Protein AF-A0A3D9L2C6-F1 (afdb_monomer)

Structure (mmCIF, N/CA/C/O backbone):
data_AF-A0A3D9L2C6-F1
#
_entry.id   AF-A0A3D9L2C6-F1
#
loop_
_atom_site.group_PDB
_a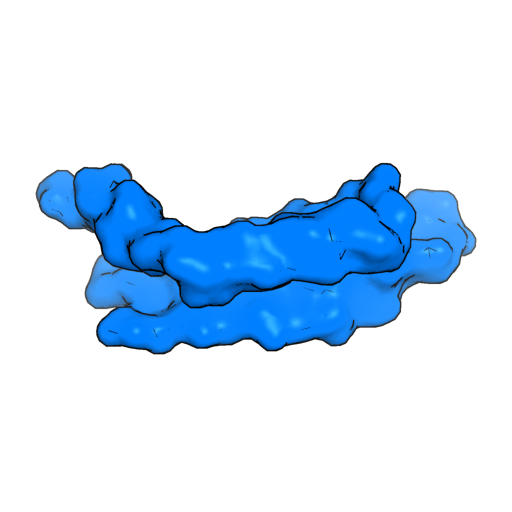tom_site.id
_atom_site.type_symbol
_atom_site.label_atom_id
_atom_site.label_alt_id
_atom_site.label_comp_id
_atom_site.label_asym_id
_atom_site.label_entity_id
_atom_site.label_seq_id
_atom_site.pdbx_PDB_ins_code
_atom_site.Cartn_x
_atom_site.Cartn_y
_atom_site.Cartn_z
_atom_site.occupancy
_atom_site.B_iso_or_equiv
_atom_site.auth_seq_id
_atom_site.auth_comp_id
_atom_site.auth_asym_id
_atom_site.auth_atom_id
_atom_site.pdbx_PDB_model_num
ATOM 1 N N . MET A 1 1 ? -6.089 5.309 16.269 1.00 66.44 1 MET A N 1
ATOM 2 C CA . MET A 1 1 ? -5.583 4.553 15.103 1.00 66.44 1 MET A CA 1
ATOM 3 C C . MET A 1 1 ? -4.521 5.394 14.415 1.00 66.44 1 MET A C 1
ATOM 5 O O . MET A 1 1 ? -4.781 6.570 14.187 1.00 66.44 1 MET A O 1
ATOM 9 N N . LYS A 1 2 ? -3.332 4.840 14.156 1.00 68.00 2 LYS A N 1
ATOM 10 C CA . LYS A 1 2 ? -2.243 5.528 13.444 1.00 68.00 2 LYS A CA 1
ATOM 11 C C . LYS A 1 2 ? -1.879 4.701 12.209 1.00 68.00 2 LYS A C 1
ATOM 13 O O . LYS A 1 2 ? -1.659 3.497 12.333 1.00 68.00 2 LYS A O 1
ATOM 18 N N . GLY A 1 3 ? -1.891 5.341 11.043 1.00 74.38 3 GLY A N 1
ATOM 19 C CA . GLY A 1 3 ? -1.421 4.776 9.780 1.00 74.38 3 GLY A CA 1
ATOM 20 C C . GLY A 1 3 ? -0.112 5.444 9.376 1.00 74.38 3 GLY A C 1
ATOM 21 O O . GLY A 1 3 ? 0.092 6.620 9.675 1.00 74.38 3 GLY A O 1
ATOM 22 N N . TYR A 1 4 ? 0.763 4.692 8.724 1.00 82.81 4 TYR A N 1
ATOM 23 C CA . TYR A 1 4 ? 2.090 5.128 8.309 1.00 82.81 4 TYR A CA 1
ATOM 24 C C . TYR A 1 4 ? 2.283 4.800 6.830 1.00 82.81 4 TYR A C 1
ATOM 26 O O . TYR A 1 4 ? 1.888 3.725 6.375 1.00 82.81 4 TYR A O 1
ATOM 34 N N . ILE A 1 5 ? 2.880 5.736 6.097 1.00 83.75 5 ILE A N 1
ATOM 35 C CA . ILE A 1 5 ? 3.228 5.590 4.684 1.00 83.75 5 ILE A CA 1
ATOM 36 C C . ILE A 1 5 ? 4.712 5.886 4.546 1.00 83.75 5 ILE A C 1
ATOM 38 O O . ILE A 1 5 ? 5.186 6.897 5.066 1.00 83.75 5 ILE A O 1
ATOM 42 N N . TRP A 1 6 ? 5.433 5.033 3.831 1.00 87.62 6 TRP A N 1
ATOM 43 C CA . TRP A 1 6 ? 6.813 5.298 3.450 1.00 87.62 6 TRP A CA 1
ATOM 44 C C . TRP A 1 6 ? 7.108 4.744 2.063 1.00 87.62 6 TRP A C 1
ATOM 46 O O . TRP A 1 6 ? 6.491 3.782 1.603 1.00 87.62 6 TRP A O 1
ATOM 56 N N . TYR A 1 7 ? 8.076 5.375 1.409 1.00 84.19 7 TYR A N 1
ATOM 57 C CA . TYR A 1 7 ? 8.655 4.872 0.175 1.00 84.19 7 TYR A CA 1
ATOM 58 C C . TYR A 1 7 ? 9.846 3.989 0.517 1.00 84.19 7 TYR A C 1
ATOM 60 O O . TYR A 1 7 ? 10.610 4.287 1.439 1.00 84.19 7 TYR A O 1
ATOM 68 N N . HIS A 1 8 ? 10.001 2.902 -0.220 1.00 83.31 8 HIS A N 1
ATOM 69 C CA . HIS A 1 8 ? 11.118 1.990 -0.064 1.00 83.31 8 HIS A CA 1
ATOM 70 C C . HIS A 1 8 ? 11.669 1.628 -1.437 1.00 83.31 8 HIS A C 1
ATOM 72 O O . HIS A 1 8 ? 10.899 1.330 -2.345 1.00 83.31 8 HIS A O 1
ATOM 78 N N . LYS A 1 9 ? 12.994 1.640 -1.584 1.00 79.88 9 LYS A N 1
ATOM 79 C CA . LYS A 1 9 ? 13.655 1.052 -2.749 1.00 79.88 9 LYS A CA 1
ATOM 80 C C . LYS A 1 9 ? 13.965 -0.400 -2.445 1.00 79.88 9 LYS A C 1
ATOM 82 O O . LYS A 1 9 ? 14.602 -0.683 -1.435 1.00 79.88 9 LYS A O 1
ATOM 87 N N . GLY A 1 10 ? 13.508 -1.296 -3.305 1.00 79.56 10 GLY A N 1
ATOM 88 C CA . GLY A 1 10 ? 13.738 -2.730 -3.175 1.00 79.56 10 GLY A CA 1
ATOM 89 C C . GLY A 1 10 ? 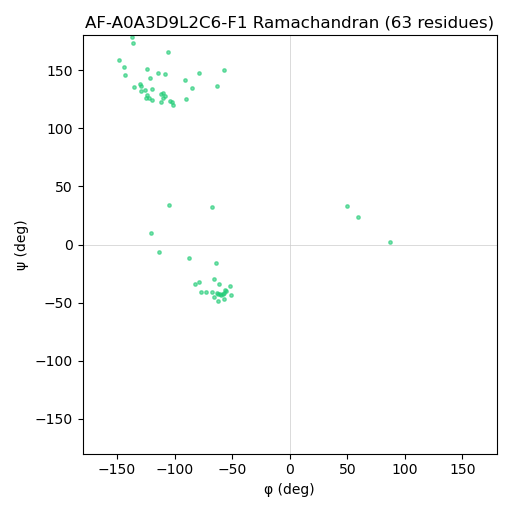14.107 -3.359 -4.511 1.00 79.56 10 GLY A C 1
ATOM 90 O O . GLY A 1 10 ? 14.137 -2.685 -5.537 1.00 79.56 10 GLY A O 1
ATOM 91 N N . ILE A 1 11 ? 14.369 -4.664 -4.496 1.00 76.06 11 ILE A N 1
ATOM 92 C CA . ILE A 1 11 ? 14.623 -5.438 -5.712 1.00 76.06 11 ILE A CA 1
ATOM 93 C C . ILE A 1 11 ? 13.352 -6.208 -6.064 1.00 76.06 11 ILE A C 1
ATOM 95 O O . ILE A 1 11 ? 12.898 -7.046 -5.284 1.00 76.06 11 ILE A O 1
ATOM 99 N N . GLN A 1 12 ? 12.803 -5.948 -7.248 1.00 73.94 12 GLN A N 1
ATOM 100 C CA . GLN A 1 12 ? 11.734 -6.736 -7.854 1.00 73.94 12 GLN A CA 1
ATOM 101 C C . GLN A 1 12 ? 12.305 -7.448 -9.082 1.00 73.94 12 GLN A C 1
ATOM 103 O O . GLN A 1 12 ? 12.860 -6.800 -9.964 1.00 73.94 12 GLN A O 1
ATOM 108 N N . PHE A 1 13 ? 12.224 -8.781 -9.129 1.00 77.38 13 PHE A N 1
ATOM 109 C CA . PHE A 1 13 ? 12.673 -9.595 -10.274 1.00 77.38 13 PHE A CA 1
ATOM 110 C C . PHE A 1 13 ? 14.098 -9.295 -10.791 1.00 77.38 13 PHE A C 1
ATOM 112 O O . PHE A 1 13 ? 14.378 -9.422 -11.978 1.00 77.38 13 PHE A O 1
ATOM 119 N N . GLY A 1 14 ? 15.018 -8.918 -9.898 1.00 78.69 14 GLY A N 1
ATOM 120 C CA . GLY A 1 14 ? 16.413 -8.628 -10.252 1.00 78.69 14 GLY A CA 1
ATOM 121 C C . GLY A 1 14 ? 16.688 -7.188 -10.700 1.00 78.69 14 GLY A C 1
ATOM 122 O O . GLY A 1 14 ? 17.838 -6.870 -10.990 1.00 78.69 14 GLY A O 1
ATOM 123 N N . SER A 1 15 ? 15.684 -6.308 -10.705 1.00 75.50 15 SER A N 1
ATOM 124 C CA . SER A 1 15 ? 15.838 -4.867 -10.941 1.00 75.50 15 SER A CA 1
ATOM 125 C C . SER A 1 15 ? 15.470 -4.045 -9.708 1.00 75.50 15 SER A C 1
ATOM 127 O O . SER A 1 15 ? 14.582 -4.428 -8.945 1.00 75.50 15 SER A O 1
ATOM 129 N N . GLU A 1 16 ? 16.134 -2.901 -9.513 1.00 79.00 16 GLU A N 1
ATOM 130 C CA . GLU A 1 16 ? 15.690 -1.923 -8.516 1.00 79.00 16 GLU A CA 1
ATOM 131 C C . GLU A 1 16 ? 14.308 -1.382 -8.889 1.00 79.00 16 GLU A C 1
ATOM 133 O O . GLU A 1 16 ? 14.025 -1.073 -10.047 1.00 79.00 16 GLU A O 1
ATOM 138 N N . SER A 1 17 ? 13.432 -1.269 -7.899 1.00 81.88 17 SER A N 1
ATOM 139 C CA . SER A 1 17 ? 12.079 -0.751 -8.065 1.00 81.88 17 SER A CA 1
ATOM 140 C C . SER A 1 17 ? 11.677 0.073 -6.849 1.00 81.88 17 SER A C 1
ATOM 142 O O . SER A 1 17 ? 12.079 -0.209 -5.714 1.00 81.88 17 SER A O 1
ATOM 144 N N . ASP A 1 18 ? 10.891 1.115 -7.100 1.00 85.81 18 ASP A N 1
ATOM 145 C CA . ASP A 1 18 ? 10.303 1.937 -6.053 1.00 85.81 18 ASP A CA 1
ATOM 146 C C . ASP A 1 18 ? 9.002 1.295 -5.564 1.00 85.81 18 ASP A C 1
ATOM 148 O O . ASP A 1 18 ? 8.145 0.888 -6.349 1.00 85.81 18 ASP A O 1
ATOM 152 N N . PHE A 1 19 ? 8.845 1.242 -4.248 1.00 87.25 19 PHE A N 1
ATOM 153 C CA . PHE A 1 19 ? 7.672 0.706 -3.579 1.00 87.25 19 PHE A CA 1
ATOM 154 C C . PHE A 1 19 ? 7.048 1.770 -2.691 1.00 87.25 19 PHE A C 1
ATOM 156 O O . PHE A 1 19 ? 7.745 2.529 -2.011 1.00 87.25 19 PHE A O 1
ATOM 163 N N . LEU A 1 20 ? 5.721 1.765 -2.628 1.00 89.31 20 LEU A N 1
ATOM 164 C CA . LEU A 1 20 ? 4.977 2.452 -1.583 1.00 89.31 20 LEU A CA 1
ATOM 165 C C . LEU A 1 20 ? 4.478 1.412 -0.589 1.00 89.31 20 LEU A C 1
ATOM 167 O O . LEU A 1 20 ? 3.755 0.487 -0.959 1.00 89.31 20 LEU A O 1
ATOM 171 N N . VAL A 1 21 ? 4.829 1.588 0.679 1.00 89.50 21 VAL A N 1
ATOM 172 C CA . VAL A 1 21 ? 4.345 0.732 1.756 1.00 89.50 21 VAL A CA 1
ATOM 173 C C . VAL A 1 21 ? 3.392 1.529 2.629 1.00 89.50 21 VAL A C 1
ATOM 175 O O . VAL A 1 21 ? 3.725 2.603 3.134 1.00 89.50 21 VAL A O 1
ATOM 178 N N . TYR A 1 22 ? 2.197 0.981 2.810 1.00 88.56 22 TYR A N 1
ATOM 179 C CA . TYR A 1 22 ? 1.201 1.473 3.747 1.00 88.56 22 TYR A CA 1
ATOM 180 C C . TYR A 1 22 ? 1.019 0.462 4.873 1.00 88.56 22 TYR A C 1
ATOM 182 O O . TYR A 1 22 ? 0.778 -0.720 4.628 1.00 88.56 22 TYR A O 1
ATOM 190 N N . GLN A 1 23 ? 1.086 0.937 6.114 1.00 88.12 23 GLN A N 1
ATOM 191 C CA . GLN A 1 23 ? 0.827 0.127 7.295 1.00 88.12 23 GLN A CA 1
ATOM 192 C C . GLN A 1 23 ? -0.181 0.814 8.211 1.00 88.12 23 GLN A C 1
ATOM 194 O O . GLN A 1 23 ? -0.009 1.973 8.588 1.00 88.12 23 GLN A O 1
ATOM 199 N N . ALA A 1 24 ? -1.186 0.063 8.654 1.00 86.31 24 ALA A N 1
ATOM 200 C CA . ALA A 1 24 ? -2.142 0.505 9.659 1.00 86.31 24 ALA A CA 1
ATOM 201 C C . ALA A 1 24 ? -2.279 -0.526 10.781 1.00 86.31 24 ALA A C 1
ATOM 203 O O . ALA A 1 24 ? -2.375 -1.729 10.531 1.00 86.31 24 ALA A O 1
ATOM 204 N N . GLN A 1 25 ? -2.298 -0.032 12.020 1.00 85.38 25 GLN A N 1
ATOM 205 C CA . GLN A 1 25 ? -2.554 -0.838 13.209 1.00 85.38 25 GLN A CA 1
ATOM 206 C C . GLN A 1 25 ? -3.994 -0.623 13.688 1.00 85.38 25 GLN A C 1
ATOM 208 O O . GLN A 1 25 ? -4.386 0.504 14.019 1.00 85.38 25 GLN A O 1
ATOM 213 N N . TYR A 1 26 ? -4.745 -1.717 13.765 1.00 81.75 26 TYR 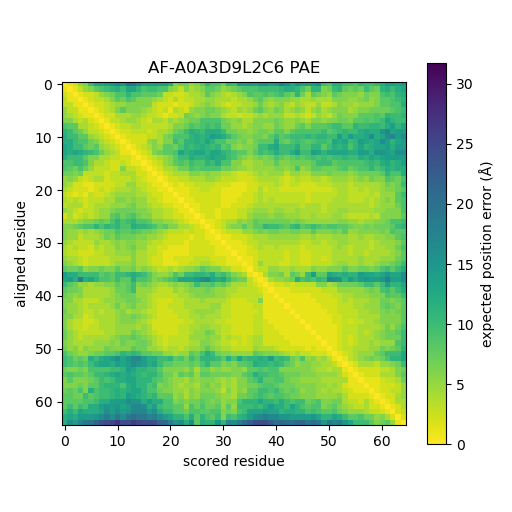A N 1
ATOM 214 C CA . TYR A 1 26 ? -6.077 -1.809 14.357 1.00 81.75 26 TYR A CA 1
ATOM 215 C C . TYR A 1 26 ? -5.993 -2.522 15.719 1.00 81.75 26 TYR A C 1
ATOM 217 O O . TYR A 1 26 ? -4.954 -3.117 16.024 1.00 81.75 26 TYR A O 1
ATOM 225 N N . PRO A 1 27 ? -7.041 -2.453 16.563 1.00 82.62 27 PRO A N 1
ATOM 226 C CA . PRO A 1 27 ? -7.019 -3.076 17.889 1.00 82.62 27 PRO A CA 1
ATOM 227 C C . PRO A 1 27 ? -6.715 -4.582 17.866 1.00 82.62 27 PRO A C 1
ATOM 229 O O . PRO A 1 27 ? -5.963 -5.055 18.709 1.00 82.62 27 PRO A O 1
ATOM 232 N N . SER A 1 28 ? -7.252 -5.313 16.885 1.00 84.81 28 SER A N 1
ATOM 233 C CA . SER A 1 28 ? -7.129 -6.773 16.756 1.00 84.81 28 SER A CA 1
ATOM 234 C C . SER A 1 28 ? -6.315 -7.230 15.541 1.00 84.81 28 SER A C 1
ATOM 236 O O . SER A 1 28 ? -6.051 -8.420 15.390 1.00 84.81 28 SER A O 1
ATOM 238 N N . SER A 1 29 ? -5.911 -6.316 14.656 1.00 83.06 29 SER A N 1
ATOM 239 C CA . SER A 1 29 ? -5.289 -6.675 13.381 1.00 83.06 29 SER A CA 1
ATOM 240 C C . SER A 1 29 ? -4.261 -5.648 12.916 1.00 83.06 29 SER A C 1
ATOM 242 O O . SER A 1 29 ? -4.251 -4.484 13.324 1.00 83.06 29 SER A O 1
ATOM 244 N N . LYS A 1 30 ? -3.365 -6.090 12.036 1.00 85.62 30 LYS A N 1
ATOM 245 C CA . LYS A 1 30 ? -2.383 -5.246 11.361 1.00 85.62 30 LYS A CA 1
ATOM 246 C C . LYS A 1 30 ? -2.555 -5.425 9.862 1.00 85.62 30 LYS A C 1
ATOM 248 O O . LYS A 1 30 ? -2.542 -6.550 9.374 1.00 85.62 30 LYS A O 1
ATOM 253 N N . VAL A 1 31 ? -2.679 -4.316 9.141 1.00 84.81 31 VAL A N 1
ATOM 254 C CA . VAL A 1 31 ? -2.752 -4.323 7.678 1.00 84.81 31 VAL A CA 1
ATOM 255 C C . VAL A 1 31 ? -1.471 -3.737 7.113 1.00 84.81 31 VAL A C 1
ATOM 257 O O . VAL A 1 31 ? -1.041 -2.659 7.528 1.00 84.81 31 VAL A O 1
ATOM 260 N N . VAL A 1 32 ? -0.883 -4.452 6.157 1.00 87.88 32 VAL A N 1
ATOM 261 C CA . VAL A 1 32 ? 0.257 -4.003 5.358 1.00 87.88 32 VAL A CA 1
ATOM 262 C C . VAL A 1 32 ? -0.133 -4.127 3.890 1.00 87.88 32 VAL A C 1
ATOM 264 O O . VAL A 1 32 ? -0.560 -5.192 3.455 1.00 87.88 32 VAL A O 1
ATOM 267 N N . MET A 1 33 ? -0.007 -3.035 3.142 1.00 87.75 33 MET A N 1
ATOM 268 C CA . MET A 1 33 ? -0.195 -2.999 1.694 1.00 87.75 33 MET A CA 1
ATOM 269 C C . MET A 1 33 ? 1.105 -2.532 1.051 1.00 87.75 33 MET A C 1
ATOM 271 O O . MET A 1 33 ? 1.702 -1.551 1.499 1.00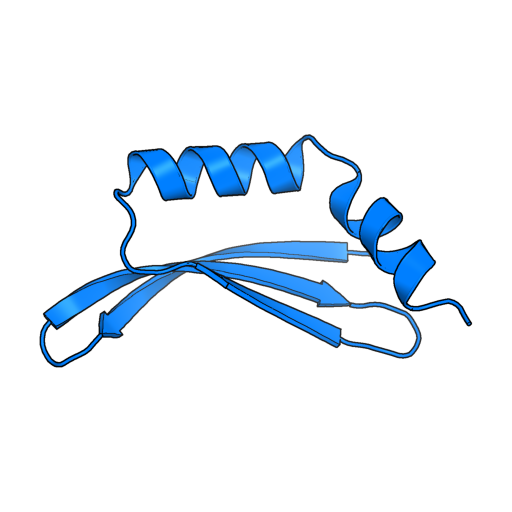 87.75 33 MET A O 1
ATOM 275 N N . VAL A 1 34 ? 1.529 -3.234 0.006 1.00 88.38 34 VAL A N 1
ATOM 276 C CA . VAL A 1 34 ? 2.717 -2.900 -0.778 1.00 88.38 34 VAL A CA 1
ATOM 277 C C . VAL A 1 34 ? 2.263 -2.659 -2.206 1.00 88.38 34 VAL A C 1
ATOM 279 O O . VAL A 1 34 ? 1.616 -3.517 -2.802 1.00 88.38 34 VAL A O 1
ATOM 282 N N . PHE A 1 35 ? 2.588 -1.485 -2.734 1.00 87.38 35 PHE A N 1
ATOM 283 C CA . PHE A 1 35 ? 2.347 -1.124 -4.123 1.00 87.38 35 PHE A CA 1
ATOM 284 C C . PHE A 1 35 ? 3.695 -1.083 -4.841 1.00 87.38 35 PHE A C 1
ATOM 286 O O . PHE A 1 35 ? 4.623 -0.425 -4.364 1.00 87.38 35 PHE A O 1
ATOM 293 N N . SER A 1 36 ? 3.792 -1.795 -5.959 1.00 82.75 36 SER 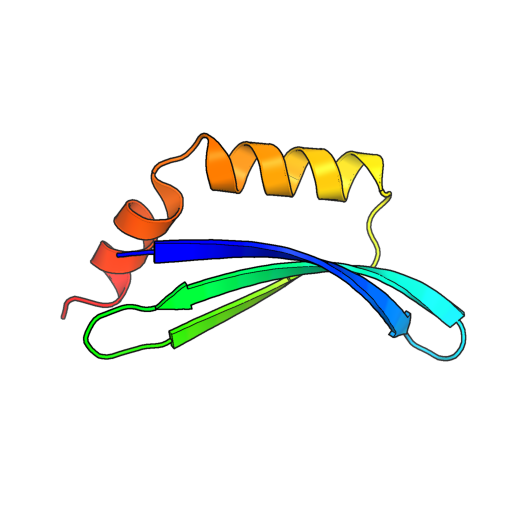A N 1
ATOM 294 C CA . SER A 1 36 ? 4.990 -1.932 -6.791 1.00 82.75 36 SER A CA 1
ATOM 295 C C . SER A 1 36 ? 4.631 -1.795 -8.271 1.00 82.75 36 SER A C 1
ATOM 297 O O . SER A 1 36 ? 3.447 -1.732 -8.608 1.00 82.75 36 SER A O 1
ATOM 299 N N . ASP A 1 37 ? 5.641 -1.757 -9.145 1.00 71.12 37 ASP A N 1
ATOM 300 C CA . ASP A 1 37 ? 5.471 -1.814 -10.610 1.00 71.12 37 ASP A CA 1
ATOM 301 C C . ASP A 1 37 ? 4.609 -0.697 -11.236 1.00 71.12 37 ASP A C 1
ATOM 303 O O . ASP A 1 37 ? 4.056 -0.822 -12.328 1.00 71.12 37 ASP A O 1
ATOM 307 N N . VAL A 1 38 ? 4.498 0.443 -10.557 1.00 72.94 38 VAL A N 1
ATOM 308 C CA . VAL A 1 38 ? 3.820 1.638 -11.070 1.00 72.94 38 VAL A CA 1
ATOM 309 C C . VAL A 1 38 ? 4.782 2.817 -11.041 1.00 72.94 38 VAL A C 1
ATOM 311 O O . VAL A 1 38 ? 5.691 2.882 -10.215 1.00 72.94 38 VAL A O 1
ATOM 314 N N . THR A 1 39 ? 4.599 3.771 -11.955 1.00 82.94 39 THR A N 1
ATOM 315 C CA . THR A 1 39 ? 5.470 4.953 -12.014 1.00 82.94 39 THR A CA 1
ATOM 316 C C . THR A 1 39 ? 5.460 5.709 -10.681 1.00 82.94 39 THR A C 1
ATOM 318 O O . THR A 1 39 ? 4.441 5.746 -9.988 1.00 82.94 39 THR A O 1
ATOM 321 N N . MET A 1 40 ? 6.563 6.385 -10.338 1.00 81.81 40 MET A N 1
ATOM 322 C CA . MET A 1 40 ? 6.651 7.192 -9.109 1.00 81.81 40 MET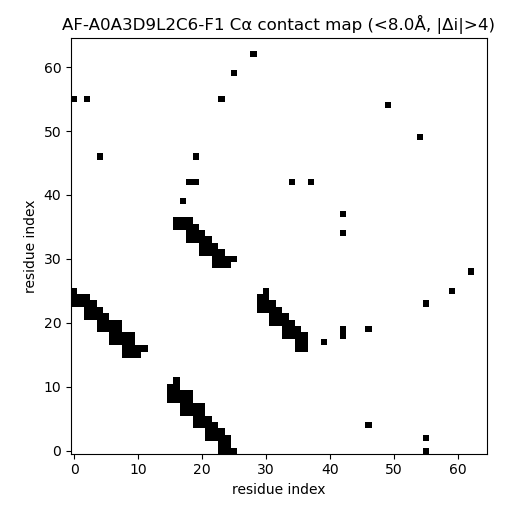 A CA 1
ATOM 323 C C . MET A 1 40 ? 5.486 8.192 -8.983 1.00 81.81 40 MET A C 1
ATOM 325 O O . MET A 1 40 ? 4.951 8.398 -7.896 1.00 81.81 40 MET A O 1
ATOM 329 N N . HIS A 1 41 ? 5.028 8.757 -10.106 1.00 85.19 41 HIS A N 1
ATOM 330 C CA . HIS A 1 41 ? 3.844 9.617 -10.146 1.00 85.19 41 HIS A CA 1
ATOM 331 C C . HIS A 1 41 ? 2.569 8.904 -9.654 1.00 85.19 41 HIS A C 1
ATOM 333 O O . HIS A 1 41 ? 1.805 9.461 -8.867 1.00 85.19 41 HIS A O 1
ATOM 339 N N . HIS A 1 42 ? 2.346 7.653 -10.065 1.00 85.44 42 HIS A N 1
ATOM 340 C CA . HIS A 1 42 ? 1.221 6.859 -9.573 1.00 85.44 42 HIS A CA 1
ATOM 341 C C . HIS A 1 42 ? 1.367 6.509 -8.090 1.00 85.44 42 HIS A C 1
ATOM 343 O O . HIS A 1 42 ? 0.384 6.631 -7.359 1.00 85.44 42 HIS A O 1
ATOM 349 N N . LEU A 1 43 ? 2.568 6.147 -7.619 1.00 87.25 43 LEU A N 1
ATOM 350 C CA . LEU A 1 43 ? 2.806 5.906 -6.188 1.00 87.25 43 LEU A CA 1
ATOM 351 C C . LEU A 1 43 ? 2.465 7.146 -5.350 1.00 87.25 43 LEU A C 1
ATOM 353 O O . LEU A 1 43 ? 1.781 7.036 -4.333 1.00 87.25 43 LEU A O 1
ATOM 357 N N . GLN A 1 44 ? 2.858 8.337 -5.809 1.00 86.56 44 GLN A N 1
ATOM 358 C CA . GLN A 1 44 ? 2.512 9.602 -5.158 1.00 86.56 44 GLN A CA 1
ATOM 359 C C . GLN A 1 44 ? 1.002 9.850 -5.124 1.00 86.56 44 GLN A C 1
ATOM 361 O O . GLN A 1 44 ? 0.467 10.248 -4.087 1.00 86.56 44 GLN A O 1
ATOM 366 N N . ASN A 1 45 ? 0.291 9.573 -6.220 1.00 89.31 45 ASN A N 1
ATOM 367 C CA . ASN A 1 45 ? -1.166 9.695 -6.260 1.00 89.31 45 ASN A CA 1
ATOM 368 C C . ASN A 1 45 ? -1.851 8.719 -5.290 1.00 89.31 45 ASN A C 1
ATOM 370 O O . ASN A 1 45 ? -2.770 9.118 -4.574 1.00 89.31 45 ASN A O 1
ATOM 374 N N . ILE A 1 46 ? -1.380 7.470 -5.203 1.00 88.38 46 ILE A N 1
ATOM 375 C CA . ILE A 1 46 ? -1.885 6.478 -4.242 1.00 88.38 46 ILE A CA 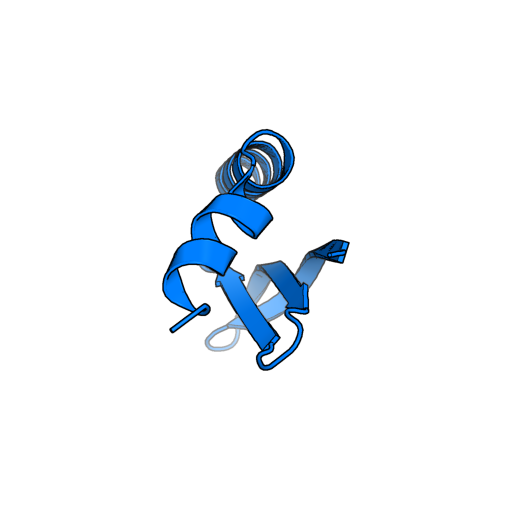1
ATOM 376 C C . ILE A 1 46 ? -1.640 6.956 -2.808 1.00 88.38 46 ILE A C 1
ATOM 378 O O . ILE A 1 46 ? -2.577 6.983 -2.012 1.00 88.38 46 ILE A O 1
ATOM 382 N N . ALA A 1 47 ? -0.423 7.400 -2.484 1.00 86.56 47 ALA A N 1
ATOM 383 C CA . ALA A 1 47 ? -0.089 7.923 -1.162 1.00 86.56 47 ALA A CA 1
ATOM 384 C C . ALA A 1 47 ? -0.991 9.106 -0.778 1.00 86.56 47 ALA A C 1
ATOM 386 O O . ALA A 1 47 ? -1.569 9.129 0.309 1.00 86.56 47 ALA A O 1
ATOM 387 N N . ASN A 1 48 ? -1.171 10.061 -1.694 1.00 87.31 48 ASN A N 1
ATOM 388 C CA . ASN A 1 48 ? -2.044 11.214 -1.492 1.00 87.31 48 ASN A CA 1
ATOM 389 C C . ASN A 1 48 ? -3.496 10.796 -1.253 1.00 87.31 48 ASN A C 1
ATOM 391 O O . ASN A 1 48 ? -4.142 11.333 -0.354 1.00 87.31 48 ASN A O 1
ATOM 395 N N . ASN A 1 49 ? -4.001 9.820 -2.006 1.00 86.56 49 ASN A N 1
ATOM 396 C CA . ASN A 1 49 ? -5.348 9.301 -1.813 1.00 86.56 49 ASN A CA 1
ATOM 397 C C . ASN A 1 49 ? -5.489 8.599 -0.461 1.00 86.56 49 ASN A C 1
ATOM 399 O O . ASN A 1 49 ? -6.445 8.888 0.252 1.00 86.56 49 ASN A O 1
ATOM 403 N N . LEU A 1 50 ? -4.534 7.756 -0.060 1.00 84.56 50 LEU A N 1
ATOM 404 C CA . LEU A 1 50 ? -4.533 7.082 1.246 1.00 84.56 50 LEU A CA 1
ATOM 405 C C . LEU A 1 50 ? -4.485 8.070 2.423 1.00 84.56 50 LEU A C 1
ATOM 407 O O . LEU A 1 50 ? -5.094 7.807 3.456 1.00 84.56 50 LEU A O 1
ATOM 411 N N . MET A 1 51 ? -3.790 9.204 2.268 1.00 79.88 51 MET A N 1
ATOM 412 C CA . MET A 1 51 ? -3.727 10.265 3.283 1.00 79.88 51 MET A CA 1
ATOM 413 C C . MET A 1 51 ? -4.987 11.133 3.329 1.00 79.88 51 MET A C 1
ATOM 415 O O . MET A 1 51 ? -5.428 11.518 4.409 1.00 79.88 51 MET A O 1
ATOM 419 N N . ARG A 1 52 ? -5.545 11.490 2.164 1.00 80.56 52 ARG A N 1
ATOM 420 C CA . ARG A 1 52 ? -6.715 12.380 2.059 1.00 80.56 52 ARG A CA 1
ATOM 421 C C . ARG A 1 52 ? -8.023 11.671 2.362 1.00 80.56 52 ARG A C 1
ATOM 423 O O . ARG A 1 52 ? -8.962 12.289 2.856 1.00 80.56 52 ARG A O 1
ATOM 430 N N . SER A 1 53 ? -8.107 10.388 2.039 1.00 70.88 53 SER A N 1
ATOM 431 C CA . SER A 1 53 ? -9.267 9.589 2.392 1.00 70.88 53 SER A CA 1
ATOM 432 C C . SER A 1 53 ? -9.184 9.185 3.863 1.00 70.88 53 SER A C 1
ATOM 434 O O . SER A 1 53 ? -8.116 8.913 4.405 1.00 70.88 53 SER A O 1
ATOM 436 N N . ASN A 1 54 ? -10.340 9.058 4.517 1.00 73.88 54 ASN A N 1
ATOM 437 C CA . ASN A 1 54 ? -10.461 8.385 5.815 1.00 73.88 54 ASN A CA 1
ATOM 438 C C . ASN A 1 54 ? -10.190 6.867 5.683 1.00 73.88 54 ASN A C 1
ATOM 440 O O . ASN A 1 54 ? -10.784 6.073 6.405 1.00 73.88 54 ASN A O 1
ATOM 444 N N . PHE A 1 55 ? -9.315 6.446 4.765 1.00 77.31 55 PHE A N 1
ATOM 445 C CA . PHE A 1 55 ? -9.038 5.057 4.421 1.00 77.31 55 PHE A CA 1
ATOM 446 C C . 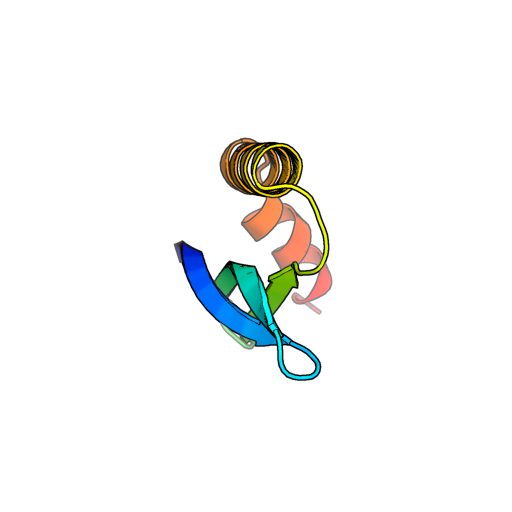PHE A 1 55 ? -8.742 4.177 5.631 1.00 77.31 55 PHE A C 1
ATOM 448 O O . PHE A 1 55 ? -9.361 3.120 5.711 1.00 77.31 55 PHE A O 1
ATOM 455 N N . PRO A 1 56 ? -7.936 4.602 6.631 1.00 72.19 56 PRO A N 1
ATOM 456 C CA . PRO A 1 56 ? -7.767 3.800 7.838 1.00 72.19 56 PRO A CA 1
ATOM 457 C C . PRO A 1 56 ? -9.109 3.507 8.535 1.00 72.19 56 PRO A C 1
ATOM 459 O O . PRO A 1 56 ? -9.381 2.384 8.936 1.00 72.19 56 PRO A O 1
ATOM 462 N N . LYS A 1 57 ? -10.008 4.494 8.632 1.00 73.88 57 LYS A N 1
ATOM 463 C CA . LYS A 1 57 ? -11.339 4.307 9.236 1.00 73.88 57 LYS A CA 1
ATOM 464 C C . LYS A 1 57 ? -12.276 3.485 8.347 1.00 73.88 57 LYS A C 1
ATOM 466 O O . LYS A 1 57 ? -13.003 2.646 8.863 1.00 73.88 57 LYS A O 1
ATOM 471 N N . ALA A 1 58 ? -12.255 3.716 7.035 1.00 76.19 58 ALA A N 1
ATOM 472 C CA . ALA A 1 58 ? -13.064 2.974 6.069 1.00 76.19 58 ALA A CA 1
ATOM 473 C C . ALA A 1 58 ? -12.657 1.496 5.984 1.00 76.19 58 ALA A C 1
ATOM 475 O O . ALA A 1 58 ? -13.484 0.639 5.697 1.00 76.19 58 ALA A O 1
ATOM 476 N N . LEU A 1 59 ? -11.385 1.202 6.242 1.00 75.44 59 LEU A N 1
ATOM 477 C CA . LEU A 1 59 ? -10.869 -0.152 6.294 1.00 75.44 59 LEU A CA 1
ATOM 478 C C . LEU A 1 59 ? -11.132 -0.802 7.664 1.00 75.44 59 LEU A C 1
ATOM 480 O O . LEU A 1 59 ? -11.448 -1.985 7.713 1.00 75.44 59 LEU A O 1
ATOM 484 N N . ALA A 1 60 ? -11.099 -0.040 8.766 1.00 72.00 60 ALA A N 1
ATOM 485 C CA . ALA A 1 60 ? -11.436 -0.542 10.105 1.00 72.00 60 ALA A CA 1
ATOM 486 C C . ALA A 1 60 ? -12.828 -1.179 10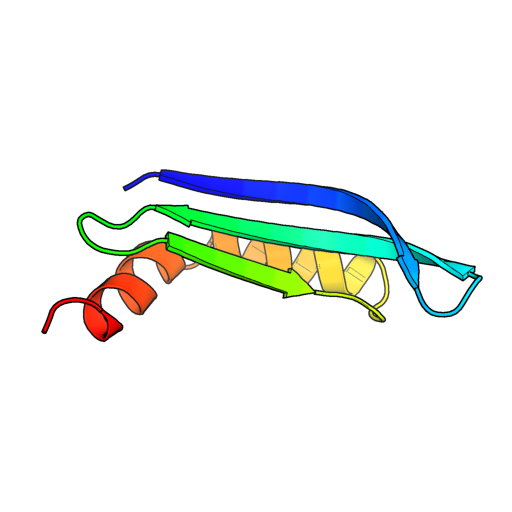.177 1.00 72.00 60 ALA A C 1
ATOM 488 O O . ALA A 1 60 ? -12.988 -2.214 10.819 1.00 72.00 60 ALA A O 1
ATOM 489 N N . SER A 1 61 ? -13.825 -0.594 9.503 1.00 73.00 61 SER A N 1
ATOM 490 C CA . SER A 1 61 ? -15.193 -1.127 9.489 1.00 73.00 61 SER A CA 1
ATOM 491 C C . SER A 1 61 ? -15.304 -2.507 8.835 1.00 73.00 61 SER A C 1
ATOM 493 O O . SER A 1 61 ? -16.304 -3.182 9.032 1.00 73.00 61 SER A O 1
ATOM 495 N N . ARG A 1 62 ? -14.286 -2.946 8.081 1.00 71.62 62 ARG A N 1
ATOM 496 C CA . ARG A 1 62 ? -14.199 -4.297 7.503 1.00 71.62 62 ARG A CA 1
ATOM 497 C C . ARG A 1 62 ? -13.558 -5.327 8.435 1.00 71.62 62 ARG A C 1
ATOM 499 O O . ARG A 1 62 ? -13.592 -6.505 8.120 1.00 71.62 62 ARG A O 1
ATOM 506 N N . PHE A 1 63 ? -12.948 -4.884 9.532 1.00 65.38 63 PHE A N 1
ATOM 507 C CA . PHE A 1 63 ? -12.229 -5.730 10.493 1.00 65.38 63 PHE A CA 1
ATOM 508 C C . PHE A 1 63 ? -12.815 -5.644 11.910 1.00 65.38 63 PHE A C 1
ATOM 510 O O . PHE A 1 63 ? -12.175 -6.090 12.859 1.00 65.38 63 PHE A O 1
ATOM 517 N N . SER A 1 64 ? -13.983 -5.015 12.059 1.00 59.19 64 SER A N 1
ATOM 518 C CA . SER A 1 64 ? -14.646 -4.772 13.347 1.00 59.19 64 SER A CA 1
ATOM 519 C C . SER A 1 64 ? -15.849 -5.701 13.566 1.00 59.19 64 SER A C 1
ATOM 521 O O . SER A 1 64 ? -16.839 -5.247 14.135 1.00 59.19 64 SER A O 1
ATOM 523 N N . ASP A 1 65 ? -15.777 -6.943 13.073 1.00 55.38 65 ASP A N 1
ATOM 524 C CA . ASP A 1 65 ? -16.779 -7.987 13.361 1.00 55.38 65 ASP A CA 1
ATOM 525 C C . ASP A 1 65 ? -16.872 -8.286 14.868 1.00 55.38 65 ASP A C 1
ATOM 527 O O . ASP A 1 65 ? -15.807 -8.341 15.534 1.00 55.38 65 ASP A O 1
#

Solvent-accessible surface area (backbone atoms only — not comparable to full-atom values): 4043 Å² total; per-residue (Å²): 128,62,72,49,76,48,77,46,81,46,74,52,98,89,37,83,40,62,31,40,39,40,38,37,53,53,100,92,51,74,50,76,48,79,47,65,95,55,57,70,69,55,47,51,51,52,52,50,48,56,69,73,43,65,42,72,62,66,51,45,71,77,72,66,127

Sequence (65 aa):
MKGYIWYHKGIQFGSESDFLVYQAQYPSSKVVMVFSDVTMHHLQNIANNLMRSNFPKALASRFSD

Foldseek 3Di:
DDKDWDWDWDDDPNDTWIKIWIWDDDPVDIDIDIDTDDDPVVSVVVVVCCVPDPVNVVVVVVVVD

pLDDT: mean 80.34, std 7.52, range [55.38, 89.5]

Secondary structure (DSSP, 8-state):
--EEEEEEEEEETTEEEEEEEEEEE-SS-EEEEEE-SS-HHHHHHHHHHHHHS-HHHHHHTTS--

Mean predicted aligned error: 6.0 Å

Nearest PDB structures (foldseek):
  6m9y-assembly1_C  TM=5.987E-01  e=8.217E-02  Branchiostoma floridae
  3vyx-assembly1_A  TM=4.920E-01  e=5.325E-01  Homo sapiens
  2rs7-assembly1_A  TM=4.718E-01  e=5.325E-01  Mus musculus
  7ouf-assembly1_E  TM=5.040E-01  e=1.771E+00  Simian T-lymphotropic virus 1
  7pel-assembly1_E  TM=3.612E-01  e=1.656E+00  Simian T-lymphotropic virus 1

Organism: NCBI:txid1122208

Radius of gyration: 13.12 Å; Cα contacts (8 Å, |Δi|>4): 79; chains: 1; bounding box: 33×22×30 Å